Protein AF-A0AAU6HV34-F1 (afdb_monomer)

Solvent-accessible surface area (backbone atoms only — not comparable to full-atom values): 7766 Å² total; per-residue (Å²): 134,85,73,84,66,83,66,70,72,44,74,43,97,88,74,49,73,50,75,75,83,91,79,91,77,55,71,66,58,55,50,51,35,52,53,47,14,53,53,48,18,64,74,69,73,43,92,58,49,61,66,58,30,48,54,52,48,50,71,74,47,64,82,68,87,71,92,69,80,84,72,87,74,76,71,81,71,85,78,76,82,87,78,82,78,76,71,74,77,76,68,92,63,54,72,68,57,53,53,52,49,54,54,48,50,61,61,60,63,74,74,77,85,87,132

Structure (mmCIF, N/CA/C/O backbone):
data_AF-A0AAU6HV34-F1
#
_entry.id   AF-A0AAU6HV34-F1
#
loop_
_atom_site.group_PDB
_atom_site.id
_atom_site.type_symbol
_atom_site.label_atom_id
_atom_site.label_alt_id
_atom_site.label_comp_id
_atom_site.label_asym_id
_atom_site.label_entity_id
_atom_site.label_seq_id
_atom_site.pdbx_PDB_ins_code
_atom_site.Cartn_x
_atom_site.Cartn_y
_atom_site.Cartn_z
_atom_site.occupancy
_atom_site.B_iso_or_equiv
_atom_site.auth_seq_id
_atom_site.auth_comp_id
_atom_site.auth_asym_id
_atom_site.auth_atom_id
_atom_site.pdbx_PDB_model_num
ATOM 1 N N . MET A 1 1 ? -14.760 16.510 18.130 1.00 36.94 1 MET A N 1
ATOM 2 C CA . MET A 1 1 ? -13.558 17.077 17.479 1.00 36.94 1 MET A CA 1
ATOM 3 C C . MET A 1 1 ? -12.344 16.283 17.935 1.00 36.94 1 MET A C 1
ATOM 5 O O . MET A 1 1 ? -11.855 16.520 19.027 1.00 36.94 1 MET A O 1
ATOM 9 N N . THR A 1 2 ? -11.900 15.291 17.163 1.00 48.00 2 THR A N 1
ATOM 10 C CA . THR A 1 2 ? -10.652 14.568 17.451 1.00 48.00 2 THR A CA 1
ATOM 11 C C . THR A 1 2 ? -9.485 15.444 17.014 1.00 48.00 2 THR A C 1
ATOM 13 O O . THR A 1 2 ? -9.205 15.544 15.821 1.00 48.00 2 THR A O 1
ATOM 16 N N . HIS A 1 3 ? -8.843 16.128 17.959 1.00 51.41 3 HIS A N 1
ATOM 17 C CA . HIS A 1 3 ? -7.505 16.663 17.720 1.00 51.41 3 HIS A CA 1
ATOM 18 C C . HIS A 1 3 ? -6.585 15.470 17.423 1.00 51.41 3 HIS A C 1
ATOM 20 O O . HIS A 1 3 ? -6.585 14.528 18.222 1.00 51.41 3 HIS A O 1
ATOM 26 N N . PRO A 1 4 ? -5.823 15.458 16.316 1.00 66.00 4 PRO A N 1
ATOM 27 C CA . PRO A 1 4 ? -4.719 14.525 16.193 1.00 66.00 4 PRO A CA 1
ATOM 28 C C . PRO A 1 4 ? -3.684 14.956 17.233 1.00 66.00 4 PRO A C 1
ATOM 30 O O . PRO A 1 4 ? -2.910 15.885 17.011 1.00 66.00 4 PRO A O 1
ATOM 33 N N . GLY A 1 5 ? -3.741 14.349 18.419 1.00 70.81 5 GLY A N 1
ATOM 34 C CA . GLY A 1 5 ? -2.655 14.456 19.382 1.00 70.81 5 GLY A CA 1
ATOM 35 C C . GLY A 1 5 ? -1.360 14.040 18.693 1.00 70.81 5 GLY A C 1
ATOM 36 O O . GLY A 1 5 ? -1.376 13.167 17.823 1.00 70.81 5 GLY A O 1
ATOM 37 N N . ILE A 1 6 ? -0.255 14.695 19.042 1.00 72.12 6 ILE A N 1
ATOM 38 C CA . ILE A 1 6 ? 1.061 14.316 18.531 1.00 72.12 6 ILE A CA 1
ATOM 39 C C . ILE A 1 6 ? 1.268 12.843 18.915 1.00 72.12 6 ILE A C 1
ATOM 41 O O . ILE A 1 6 ? 1.198 12.529 20.107 1.00 72.12 6 ILE A O 1
ATOM 45 N N . PRO A 1 7 ? 1.436 11.933 17.940 1.00 76.69 7 PRO A N 1
ATOM 46 C CA . PRO A 1 7 ? 1.618 10.525 18.249 1.00 76.69 7 PRO A CA 1
ATOM 47 C C . PRO A 1 7 ? 2.908 10.360 19.068 1.00 76.69 7 PRO A C 1
ATOM 49 O O . PRO A 1 7 ? 3.902 11.029 18.768 1.00 76.69 7 PRO A O 1
ATOM 52 N N . PRO A 1 8 ? 2.903 9.532 20.128 1.00 81.19 8 PRO A N 1
ATOM 53 C CA . PRO A 1 8 ? 4.066 9.386 20.989 1.00 81.19 8 PRO A CA 1
ATOM 54 C C . PRO A 1 8 ? 5.226 8.797 20.182 1.00 81.19 8 PRO A C 1
ATOM 56 O O . PRO A 1 8 ? 5.086 7.746 19.559 1.00 81.19 8 PRO A O 1
ATOM 59 N N . ILE A 1 9 ? 6.359 9.496 20.192 1.00 88.56 9 ILE A N 1
ATOM 60 C CA . ILE A 1 9 ? 7.621 9.025 19.619 1.00 88.56 9 ILE A CA 1
ATOM 61 C C . ILE A 1 9 ? 8.402 8.363 20.753 1.00 88.56 9 ILE A C 1
ATOM 63 O O . ILE A 1 9 ? 8.654 9.004 21.776 1.00 88.56 9 ILE A O 1
ATOM 67 N N . GLN A 1 10 ? 8.775 7.095 20.586 1.00 89.31 10 GLN A N 1
ATOM 68 C CA . GLN A 1 10 ? 9.594 6.367 21.553 1.00 89.31 10 GLN A CA 1
ATOM 69 C C . GLN A 1 10 ? 11.028 6.285 21.041 1.00 89.31 10 GLN A C 1
ATOM 71 O O . GLN A 1 10 ? 11.269 5.689 20.002 1.00 89.31 10 GLN A O 1
ATOM 76 N N . ALA A 1 11 ? 11.983 6.860 21.767 1.00 90.56 11 ALA A N 1
ATOM 77 C CA . ALA A 1 11 ? 13.397 6.632 21.484 1.00 90.56 11 ALA A CA 1
ATOM 78 C C . ALA A 1 11 ? 13.809 5.227 21.960 1.00 90.56 11 ALA A C 1
ATOM 80 O O . ALA A 1 11 ? 13.423 4.805 23.054 1.00 90.56 11 ALA A O 1
ATOM 81 N N . LEU A 1 12 ? 14.587 4.518 21.148 1.00 93.50 12 LEU A N 1
ATOM 82 C CA . LEU A 1 12 ? 15.157 3.212 21.455 1.00 93.50 12 LEU A CA 1
ATOM 83 C C . LEU A 1 12 ? 16.573 3.371 22.037 1.00 93.50 12 LEU A C 1
ATOM 85 O O . LEU A 1 12 ? 17.254 4.355 21.738 1.00 93.50 12 LEU A O 1
ATOM 89 N N . PRO A 1 13 ? 17.047 2.402 22.845 1.00 89.44 13 PRO A N 1
ATOM 90 C CA . PRO A 1 13 ? 18.384 2.439 23.447 1.00 89.44 13 PRO A CA 1
ATOM 91 C C . PRO A 1 13 ? 19.530 2.559 22.434 1.00 89.44 13 PRO A C 1
ATOM 93 O O . PRO A 1 13 ? 20.570 3.124 22.759 1.00 89.44 13 PRO A O 1
ATOM 96 N N . ASP A 1 14 ? 19.321 2.071 21.211 1.00 91.81 14 ASP A N 1
ATOM 97 C CA . ASP A 1 14 ? 20.299 2.114 20.118 1.00 91.81 14 ASP A CA 1
ATOM 98 C C . ASP A 1 14 ? 20.390 3.493 19.433 1.00 91.81 14 ASP A C 1
ATOM 100 O O . ASP A 1 14 ? 21.209 3.699 18.540 1.00 91.81 14 ASP A O 1
ATOM 104 N N . GLY A 1 15 ? 19.574 4.462 19.867 1.00 90.69 15 GLY A N 1
ATOM 105 C CA . GLY A 1 15 ? 19.500 5.806 19.289 1.00 90.69 15 GLY A CA 1
ATOM 106 C C . GLY A 1 15 ? 18.454 5.962 18.182 1.00 90.69 15 GLY A C 1
ATOM 107 O O . GLY A 1 15 ? 18.277 7.067 17.670 1.00 90.69 15 GLY A O 1
ATOM 108 N N . ASP A 1 16 ? 17.741 4.889 17.838 1.00 90.50 16 ASP A N 1
ATOM 109 C CA . ASP A 1 16 ? 16.606 4.918 16.914 1.00 90.50 16 ASP A CA 1
ATOM 110 C C . ASP A 1 16 ? 15.338 5.490 17.572 1.00 90.50 16 ASP A C 1
ATOM 112 O O . ASP A 1 16 ? 15.289 5.732 18.778 1.00 90.50 16 ASP A O 1
ATOM 116 N N . ALA A 1 17 ? 14.283 5.711 16.784 1.00 90.06 17 ALA A N 1
ATOM 117 C CA . ALA A 1 17 ? 12.975 6.110 17.296 1.00 90.06 17 ALA A CA 1
ATOM 118 C C . ALA A 1 17 ? 11.839 5.337 16.609 1.00 90.06 17 ALA A C 1
ATOM 120 O O . ALA A 1 17 ? 11.808 5.228 15.384 1.00 90.06 17 ALA A O 1
ATOM 121 N N . GLU A 1 18 ? 10.882 4.840 17.391 1.00 89.69 18 GLU A N 1
ATOM 122 C CA . GLU A 1 18 ? 9.669 4.172 16.920 1.00 89.69 18 GLU A CA 1
ATOM 123 C C . GLU A 1 18 ? 8.459 5.116 16.978 1.00 89.69 18 GLU A C 1
ATOM 125 O O . GLU A 1 18 ? 8.292 5.913 17.909 1.00 89.69 18 GLU A O 1
ATOM 130 N N . LEU A 1 19 ? 7.599 5.010 15.960 1.00 89.94 19 LEU A N 1
ATOM 131 C CA . LEU A 1 19 ? 6.366 5.773 15.826 1.00 89.94 19 LEU A CA 1
ATOM 132 C C . LEU A 1 19 ? 5.228 4.872 15.323 1.00 89.94 19 LEU A C 1
ATOM 134 O O . LEU A 1 19 ? 5.283 4.350 14.211 1.00 89.94 19 LEU A O 1
ATOM 138 N N . SER A 1 20 ? 4.160 4.754 16.113 1.00 88.00 20 SER A N 1
ATOM 139 C CA . SER A 1 20 ? 2.933 4.041 15.734 1.00 88.00 20 SER A CA 1
ATOM 140 C C . SER A 1 20 ? 1.840 5.023 15.305 1.00 88.00 20 SER A C 1
ATOM 142 O O . SER A 1 20 ? 1.437 5.886 16.087 1.00 88.00 20 SER A O 1
ATOM 144 N N . LEU A 1 21 ? 1.328 4.890 14.075 1.00 86.31 21 LEU A N 1
ATOM 145 C CA . LEU A 1 21 ? 0.254 5.743 13.551 1.00 86.31 21 LEU A CA 1
ATOM 146 C C . LEU A 1 21 ? -0.945 4.923 13.072 1.00 86.31 21 LEU A C 1
ATOM 148 O O . LEU A 1 21 ? -0.793 3.911 12.392 1.00 86.31 21 LEU A O 1
ATOM 152 N N . VAL A 1 22 ? -2.148 5.434 13.339 1.00 88.44 22 VAL A N 1
ATOM 153 C CA . VAL A 1 22 ? -3.381 4.968 12.695 1.00 88.44 22 VAL A CA 1
ATOM 154 C C . VAL A 1 22 ? -3.814 6.023 11.687 1.00 88.44 22 VAL A C 1
ATOM 156 O O . VAL A 1 22 ? -4.222 7.123 12.060 1.00 88.44 22 VAL A O 1
ATOM 159 N N . VAL A 1 23 ? -3.732 5.686 10.402 1.00 87.19 23 VAL A N 1
ATOM 160 C CA . VAL A 1 23 ? -4.150 6.568 9.308 1.00 87.19 23 VAL A CA 1
ATOM 161 C C . VAL A 1 23 ? -5.473 6.102 8.717 1.00 87.19 23 VAL A C 1
ATOM 163 O O . VAL A 1 23 ? -5.736 4.908 8.585 1.00 87.19 23 VAL A O 1
ATOM 166 N N . ARG A 1 24 ? -6.322 7.062 8.347 1.00 90.44 24 ARG A N 1
ATOM 167 C CA . ARG A 1 24 ? -7.525 6.796 7.558 1.00 90.44 24 ARG A CA 1
ATOM 168 C C . ARG A 1 24 ? -7.195 7.034 6.097 1.00 90.44 24 ARG A C 1
ATOM 170 O O . ARG A 1 24 ? -6.892 8.160 5.717 1.00 90.44 24 ARG A O 1
ATOM 177 N N . VAL A 1 25 ? -7.260 5.973 5.308 1.00 89.38 25 VAL A N 1
ATOM 178 C CA . VAL A 1 25 ? -7.026 6.017 3.865 1.00 89.38 25 VAL A CA 1
ATOM 179 C C . VAL A 1 25 ? -8.360 5.797 3.171 1.00 89.38 25 VAL A C 1
ATOM 181 O O . VAL A 1 25 ? -9.129 4.926 3.582 1.00 89.38 25 VAL A O 1
ATOM 184 N N . GLN A 1 26 ? -8.653 6.602 2.153 1.00 93.75 26 GLN A N 1
ATOM 185 C CA . GLN A 1 26 ? -9.861 6.412 1.365 1.00 93.75 26 GLN A CA 1
ATOM 186 C C . GLN A 1 26 ? -9.688 5.261 0.373 1.00 93.75 26 GLN A C 1
ATOM 188 O O . GLN A 1 26 ? -8.577 4.962 -0.075 1.00 93.75 26 GLN A O 1
ATOM 193 N N . TRP A 1 27 ? -10.793 4.621 -0.005 1.00 93.50 27 TRP A N 1
ATOM 194 C CA . TRP A 1 27 ? -10.749 3.516 -0.964 1.00 93.50 27 TRP A CA 1
ATOM 195 C C . TRP A 1 27 ? -10.267 3.962 -2.351 1.00 93.50 27 TRP A C 1
ATOM 197 O O . TRP A 1 27 ? -9.602 3.178 -3.031 1.00 93.50 27 TRP A O 1
ATOM 207 N N . GLU A 1 28 ? -10.512 5.213 -2.758 1.00 96.06 28 GLU A N 1
ATOM 208 C CA . GLU A 1 28 ? -9.962 5.760 -4.003 1.00 96.06 28 GLU A CA 1
ATOM 209 C C . GLU A 1 28 ? -8.428 5.831 -4.006 1.00 96.06 28 GLU A C 1
ATOM 211 O O . GL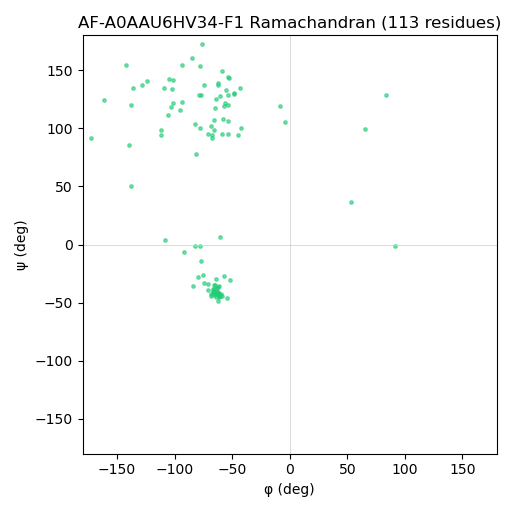U A 1 28 ? -7.802 5.542 -5.029 1.00 96.06 28 GLU A O 1
ATOM 216 N N . ASP A 1 29 ? -7.805 6.150 -2.869 1.00 91.44 29 ASP A N 1
ATOM 217 C CA . ASP A 1 29 ? -6.348 6.235 -2.760 1.00 91.44 29 ASP A CA 1
ATOM 218 C C . ASP A 1 29 ? -5.710 4.845 -2.832 1.00 91.44 29 ASP A C 1
ATOM 220 O O . ASP A 1 29 ? -4.690 4.660 -3.502 1.00 91.44 29 ASP A O 1
ATOM 224 N N . VAL A 1 30 ? -6.346 3.846 -2.209 1.00 93.62 30 VAL A N 1
ATOM 225 C CA . VAL A 1 30 ? -5.933 2.437 -2.310 1.00 93.62 30 VAL A CA 1
ATOM 226 C C . VAL A 1 30 ? -6.050 1.946 -3.755 1.00 93.62 30 VAL A C 1
ATOM 228 O O . VAL A 1 30 ? -5.133 1.299 -4.264 1.00 93.62 30 VAL A O 1
ATOM 231 N N . ALA A 1 31 ? -7.134 2.298 -4.453 1.00 95.69 31 ALA A N 1
ATOM 232 C CA . ALA A 1 31 ? -7.311 1.956 -5.862 1.00 95.69 31 ALA A CA 1
ATOM 233 C C . ALA A 1 31 ? -6.236 2.606 -6.753 1.00 95.69 31 ALA A C 1
ATOM 235 O O . ALA A 1 31 ? -5.678 1.941 -7.629 1.00 95.69 31 ALA A O 1
ATOM 236 N N . ALA A 1 32 ? -5.891 3.874 -6.503 1.00 94.25 32 ALA A N 1
ATOM 237 C CA . ALA A 1 32 ? -4.813 4.559 -7.213 1.00 94.25 32 ALA A CA 1
ATOM 238 C C . ALA A 1 32 ? -3.447 3.889 -6.973 1.00 94.25 32 ALA A C 1
ATOM 240 O O . ALA A 1 32 ? -2.695 3.684 -7.925 1.00 94.25 32 ALA A O 1
ATOM 241 N N . LEU A 1 33 ? -3.142 3.476 -5.736 1.00 95.00 33 LEU A N 1
ATOM 242 C CA . LEU A 1 33 ? -1.929 2.7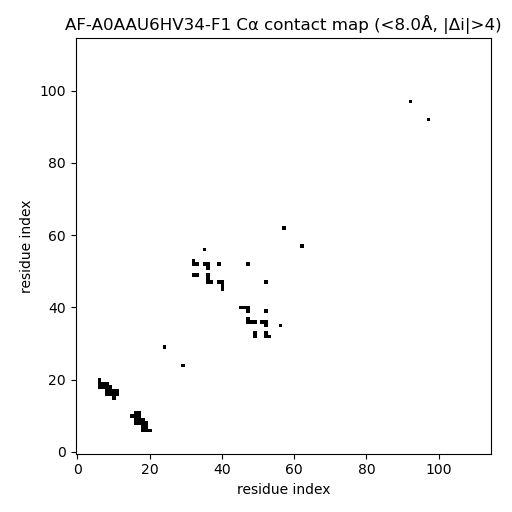04 -5.432 1.00 95.00 33 LEU A CA 1
ATOM 243 C C . LEU A 1 33 ? -1.907 1.348 -6.152 1.00 95.00 33 LEU A C 1
ATOM 245 O O . LEU A 1 33 ? -0.857 0.933 -6.634 1.00 95.00 33 LEU A O 1
ATOM 249 N N . GLY A 1 34 ? -3.056 0.682 -6.291 1.00 95.75 34 GLY A N 1
ATOM 250 C CA . GLY A 1 34 ? -3.173 -0.537 -7.093 1.00 95.75 34 GLY A CA 1
ATOM 251 C C . GLY A 1 34 ? -2.853 -0.309 -8.576 1.00 95.75 34 GLY A C 1
ATOM 252 O O . GLY A 1 34 ? -2.148 -1.110 -9.191 1.00 95.75 34 GLY A O 1
ATOM 253 N N . GLN A 1 35 ? -3.306 0.810 -9.150 1.00 96.56 35 GLN A N 1
ATOM 254 C CA . GLN A 1 35 ? -2.960 1.196 -10.525 1.00 96.56 35 GLN A CA 1
ATOM 255 C C . GLN A 1 35 ? -1.464 1.503 -10.678 1.00 96.56 35 GLN A C 1
ATOM 257 O O . GLN A 1 35 ? -0.847 1.091 -11.666 1.00 96.56 35 GLN A O 1
ATOM 262 N N . ASP A 1 36 ? -0.872 2.189 -9.698 1.00 95.50 36 ASP A N 1
ATOM 263 C CA . ASP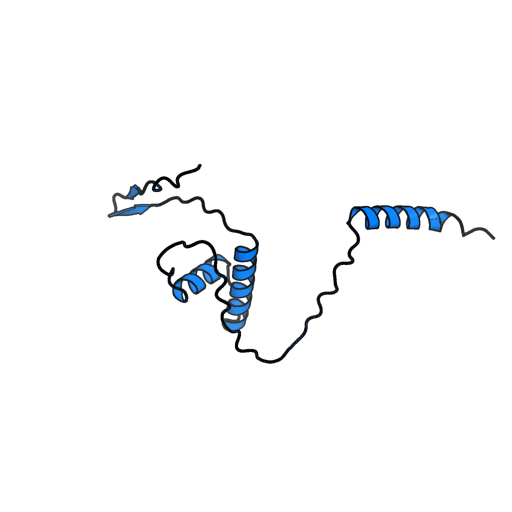 A 1 36 ? 0.565 2.464 -9.661 1.00 95.50 36 ASP A CA 1
ATOM 264 C C . ASP A 1 36 ? 1.372 1.159 -9.569 1.00 95.50 36 ASP A C 1
ATOM 266 O O . ASP A 1 36 ? 2.331 0.979 -10.323 1.00 95.50 36 ASP A O 1
ATOM 270 N N . ALA A 1 37 ? 0.941 0.209 -8.732 1.00 96.94 37 ALA A N 1
ATOM 271 C CA . ALA A 1 37 ? 1.550 -1.114 -8.614 1.00 96.94 37 ALA A CA 1
ATOM 272 C C . ALA A 1 37 ? 1.474 -1.899 -9.931 1.00 96.94 37 ALA A C 1
ATOM 274 O O . ALA A 1 37 ? 2.484 -2.441 -10.376 1.00 96.94 37 ALA A O 1
ATOM 275 N N . ALA A 1 38 ? 0.321 -1.904 -10.608 1.00 96.31 38 ALA A N 1
ATOM 276 C CA . ALA A 1 38 ? 0.165 -2.557 -11.910 1.00 96.31 38 ALA A CA 1
ATOM 277 C C . ALA A 1 38 ? 1.090 -1.944 -12.975 1.00 96.31 38 ALA A C 1
ATOM 279 O O . ALA A 1 38 ? 1.743 -2.661 -13.738 1.00 96.31 38 ALA A O 1
ATOM 280 N N . ARG A 1 39 ? 1.205 -0.610 -13.000 1.00 96.25 39 ARG A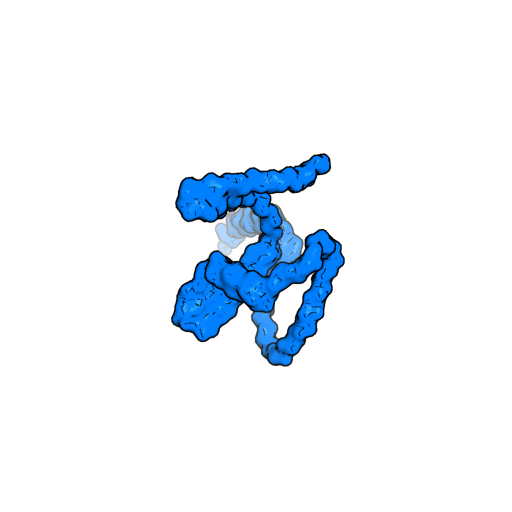 N 1
ATOM 281 C CA . ARG A 1 39 ? 2.139 0.091 -13.889 1.00 96.25 39 ARG A CA 1
ATOM 282 C C . ARG A 1 39 ? 3.588 -0.271 -13.567 1.00 96.25 39 ARG A C 1
ATOM 284 O O . ARG A 1 39 ? 4.379 -0.483 -14.485 1.00 96.25 39 ARG A O 1
ATOM 291 N N . LEU A 1 40 ? 3.945 -0.330 -12.287 1.00 96.38 40 LEU A N 1
ATOM 292 C CA . LEU A 1 40 ? 5.298 -0.659 -11.853 1.00 96.38 40 LEU A CA 1
ATOM 293 C C . LEU A 1 40 ? 5.653 -2.110 -12.193 1.00 96.38 40 LEU A C 1
ATOM 295 O O . LEU A 1 40 ? 6.721 -2.358 -12.750 1.00 96.38 40 LEU A O 1
ATOM 299 N N . ALA A 1 41 ? 4.716 -3.034 -11.988 1.00 97.50 41 ALA A N 1
ATOM 300 C CA . ALA A 1 41 ? 4.855 -4.434 -12.362 1.00 97.50 41 ALA A CA 1
ATOM 301 C C . ALA A 1 41 ? 5.075 -4.609 -13.871 1.00 97.50 41 ALA A C 1
ATOM 303 O O . ALA A 1 41 ? 5.968 -5.350 -14.280 1.00 97.50 41 ALA A O 1
ATOM 304 N N . ALA A 1 42 ? 4.340 -3.870 -14.709 1.00 96.94 42 ALA A N 1
ATOM 305 C CA . ALA A 1 42 ? 4.544 -3.878 -16.158 1.00 96.94 42 ALA A CA 1
ATOM 306 C C . ALA A 1 42 ? 5.924 -3.329 -16.561 1.00 96.94 42 ALA A C 1
ATOM 308 O O . ALA A 1 42 ? 6.582 -3.883 -17.443 1.00 96.94 42 ALA A O 1
ATOM 309 N N . ARG A 1 43 ? 6.392 -2.260 -15.901 1.00 95.94 43 ARG A N 1
ATOM 310 C CA . ARG A 1 43 ? 7.703 -1.648 -16.179 1.00 95.94 43 ARG A CA 1
ATOM 311 C C . ARG A 1 43 ? 8.867 -2.542 -15.771 1.00 95.94 43 ARG A C 1
ATOM 313 O O . ARG A 1 43 ? 9.850 -2.627 -16.500 1.00 95.94 43 ARG A O 1
ATOM 320 N N . TRP A 1 44 ? 8.771 -3.174 -14.609 1.00 96.81 44 TRP A N 1
ATOM 321 C CA . TRP A 1 44 ? 9.837 -4.009 -14.053 1.00 96.81 44 TRP A CA 1
ATOM 322 C C . TRP A 1 44 ? 9.715 -5.481 -14.443 1.00 96.81 44 TRP A C 1
ATOM 324 O O . TRP A 1 44 ? 10.628 -6.254 -14.169 1.00 96.81 44 TRP A O 1
ATOM 334 N N . LYS A 1 45 ? 8.614 -5.860 -15.108 1.00 96.88 45 LYS A N 1
ATOM 335 C CA . LYS A 1 45 ? 8.290 -7.234 -15.515 1.00 96.88 45 LYS A CA 1
ATOM 336 C C . LYS A 1 45 ? 8.357 -8.221 -14.344 1.00 96.88 45 LYS A C 1
ATOM 338 O O . LYS A 1 45 ? 8.786 -9.360 -14.506 1.00 96.88 45 LYS A O 1
ATOM 343 N N . ARG A 1 46 ? 7.943 -7.769 -13.159 1.00 96.81 46 ARG A N 1
ATOM 344 C CA . ARG A 1 46 ? 7.929 -8.551 -11.916 1.00 96.81 46 ARG A CA 1
ATOM 345 C C . ARG A 1 46 ? 6.689 -8.206 -11.086 1.00 96.81 46 ARG A C 1
ATOM 347 O O . ARG A 1 46 ? 6.182 -7.095 -11.230 1.00 96.81 46 ARG A O 1
ATOM 354 N N . PRO A 1 47 ? 6.203 -9.104 -10.215 1.00 95.50 47 PRO A N 1
ATOM 355 C CA . PRO A 1 47 ? 5.163 -8.752 -9.252 1.00 95.50 47 PRO A CA 1
ATOM 356 C C . PRO A 1 47 ? 5.658 -7.659 -8.289 1.00 95.50 47 PRO A C 1
ATOM 358 O O . PRO A 1 47 ? 6.806 -7.690 -7.849 1.00 95.50 47 PRO A O 1
ATOM 361 N N . VAL A 1 48 ? 4.787 -6.697 -7.974 1.00 96.56 48 VAL A N 1
ATOM 362 C CA . VAL A 1 48 ? 5.066 -5.529 -7.120 1.00 96.56 48 VAL A CA 1
ATOM 363 C C . VAL A 1 48 ? 3.996 -5.447 -6.033 1.00 96.56 48 VAL A C 1
ATOM 365 O O . VAL A 1 48 ? 2.812 -5.637 -6.315 1.00 96.56 48 VAL A O 1
ATOM 368 N N . THR A 1 49 ? 4.402 -5.164 -4.795 1.00 96.62 49 THR A N 1
ATOM 369 C CA . THR A 1 49 ? 3.487 -5.002 -3.655 1.00 96.62 49 THR A CA 1
ATOM 370 C C . THR A 1 49 ? 2.930 -3.577 -3.581 1.00 96.62 49 THR A C 1
ATOM 372 O O . THR A 1 49 ? 3.504 -2.631 -4.122 1.00 96.62 49 THR A O 1
ATOM 375 N N . LEU A 1 50 ? 1.809 -3.396 -2.874 1.00 94.81 50 LEU A N 1
ATOM 376 C CA . LEU A 1 50 ? 1.252 -2.059 -2.629 1.00 94.81 50 LEU A CA 1
ATOM 377 C C . LEU A 1 50 ? 2.212 -1.163 -1.834 1.00 94.81 50 LEU A C 1
ATOM 379 O O . LEU A 1 50 ? 2.290 0.029 -2.119 1.00 94.81 50 LEU A O 1
ATOM 383 N N . ASP A 1 51 ? 2.962 -1.734 -0.888 1.00 94.06 51 ASP A N 1
ATOM 384 C CA . ASP A 1 51 ? 3.995 -1.020 -0.127 1.00 94.06 51 ASP A CA 1
ATOM 385 C C . ASP A 1 51 ? 5.123 -0.500 -1.036 1.00 94.06 51 ASP A C 1
ATOM 387 O O . ASP A 1 51 ? 5.522 0.663 -0.943 1.00 94.06 51 ASP A O 1
ATOM 391 N N . GLU A 1 52 ? 5.569 -1.311 -1.999 1.00 95.19 52 GLU A N 1
ATOM 392 C CA . GLU A 1 52 ? 6.605 -0.910 -2.955 1.00 95.19 52 GLU A CA 1
ATOM 393 C C . GLU A 1 52 ? 6.102 0.211 -3.885 1.00 95.19 52 GLU A C 1
ATOM 395 O O . GLU A 1 52 ? 6.816 1.187 -4.140 1.00 95.19 52 GLU A O 1
ATOM 400 N N . ALA A 1 53 ? 4.843 0.133 -4.331 1.00 95.44 53 ALA A N 1
ATOM 401 C CA . ALA A 1 53 ? 4.205 1.196 -5.108 1.00 95.44 53 ALA A CA 1
ATOM 402 C C . ALA A 1 53 ? 4.037 2.494 -4.295 1.00 95.44 53 ALA A C 1
ATOM 404 O O . ALA A 1 53 ? 4.324 3.582 -4.804 1.00 95.44 53 ALA A O 1
ATOM 405 N N . ALA A 1 54 ? 3.635 2.392 -3.023 1.00 93.94 54 ALA A N 1
ATOM 406 C CA . ALA A 1 54 ? 3.536 3.527 -2.109 1.00 93.94 54 ALA A CA 1
ATOM 407 C C . ALA A 1 54 ? 4.906 4.181 -1.878 1.00 93.94 54 ALA A C 1
ATOM 409 O O . ALA A 1 54 ? 5.048 5.391 -2.067 1.00 93.94 54 ALA A O 1
ATOM 410 N N . SER A 1 55 ? 5.935 3.383 -1.582 1.00 92.44 55 SER A N 1
ATOM 411 C CA . SER A 1 55 ? 7.324 3.835 -1.459 1.00 92.44 55 SER A CA 1
ATOM 412 C C . SER A 1 55 ? 7.793 4.569 -2.716 1.00 92.44 55 SER A C 1
ATOM 414 O O . SER A 1 55 ? 8.363 5.658 -2.636 1.00 92.44 55 SER A O 1
ATOM 416 N N . GLN A 1 56 ? 7.515 4.019 -3.900 1.00 92.94 56 GLN A N 1
ATOM 417 C CA . GLN A 1 56 ? 7.896 4.643 -5.164 1.00 92.94 56 GLN A CA 1
ATOM 418 C C . GLN A 1 56 ? 7.166 5.974 -5.402 1.00 92.94 56 GLN A C 1
ATOM 420 O O . GLN A 1 56 ? 7.786 6.937 -5.866 1.00 92.94 56 GLN A O 1
ATOM 425 N N . ARG A 1 57 ? 5.872 6.049 -5.074 1.00 90.81 57 ARG A N 1
ATOM 426 C CA . ARG A 1 57 ? 5.061 7.267 -5.200 1.00 90.81 57 ARG A CA 1
ATOM 427 C C . ARG A 1 57 ? 5.538 8.367 -4.257 1.00 90.81 57 ARG A C 1
ATOM 429 O O . ARG A 1 57 ? 5.668 9.502 -4.706 1.00 90.81 57 ARG A O 1
ATOM 436 N N . LEU A 1 58 ? 5.849 8.038 -3.003 1.00 91.00 58 LEU A N 1
ATOM 437 C CA . LEU A 1 58 ? 6.378 8.982 -2.009 1.00 91.00 58 LEU A CA 1
ATOM 438 C C . LEU A 1 58 ? 7.769 9.508 -2.387 1.00 91.00 58 LEU A C 1
ATOM 440 O O . LEU A 1 58 ? 8.068 10.677 -2.162 1.00 91.00 58 LEU A O 1
ATOM 444 N N . ARG A 1 59 ? 8.610 8.674 -3.016 1.00 88.81 59 ARG A N 1
ATOM 445 C CA . ARG A 1 59 ? 9.917 9.110 -3.539 1.00 88.81 59 ARG A CA 1
ATOM 446 C C . ARG A 1 59 ? 9.791 10.103 -4.695 1.00 88.81 59 ARG A C 1
ATOM 448 O O . ARG A 1 59 ? 10.599 11.016 -4.797 1.00 88.81 59 ARG A O 1
ATOM 455 N N . ILE A 1 60 ? 8.814 9.910 -5.585 1.00 84.94 60 ILE A N 1
ATOM 456 C CA . ILE A 1 60 ? 8.630 10.751 -6.784 1.00 84.94 60 ILE A CA 1
ATOM 457 C C . ILE A 1 60 ? 7.834 12.020 -6.467 1.00 84.94 60 ILE A C 1
ATOM 459 O O . ILE A 1 60 ? 8.085 13.072 -7.052 1.00 84.94 60 ILE A O 1
ATOM 463 N N . ARG A 1 61 ? 6.856 11.927 -5.565 1.00 73.06 61 ARG A N 1
ATOM 464 C CA . ARG A 1 61 ? 6.048 13.047 -5.093 1.00 73.06 61 ARG A CA 1
ATOM 465 C C . ARG A 1 61 ? 6.412 13.305 -3.630 1.00 73.06 61 ARG A C 1
ATOM 467 O O . ARG A 1 61 ? 5.803 12.681 -2.760 1.00 73.06 61 ARG A O 1
ATOM 474 N N . PRO A 1 62 ? 7.351 14.229 -3.350 1.00 57.25 62 PRO A N 1
ATOM 475 C CA . PRO A 1 62 ? 7.551 14.716 -1.995 1.00 57.25 62 PRO A CA 1
ATOM 476 C C . PRO A 1 62 ? 6.205 15.191 -1.437 1.00 57.25 62 PRO A C 1
ATOM 478 O O . PRO A 1 62 ? 5.407 15.748 -2.206 1.00 57.25 62 PRO A O 1
ATOM 481 N N . PRO A 1 63 ? 5.916 14.985 -0.141 1.00 54.44 63 PRO A N 1
ATOM 482 C CA . PRO A 1 63 ? 4.746 15.586 0.474 1.00 54.44 63 PRO A CA 1
ATOM 483 C C . PRO A 1 63 ? 4.878 17.097 0.294 1.00 54.44 63 PRO A C 1
ATOM 485 O O . PRO A 1 63 ? 5.750 17.733 0.886 1.00 54.44 63 PRO A O 1
ATOM 488 N N . ALA A 1 64 ? 4.057 17.666 -0.590 1.00 48.78 64 ALA A N 1
ATOM 489 C CA . ALA A 1 64 ? 3.930 19.105 -0.689 1.00 48.78 64 ALA A CA 1
ATOM 490 C C . ALA A 1 64 ? 3.598 19.611 0.717 1.00 48.78 64 ALA A C 1
ATOM 492 O O . ALA A 1 64 ? 2.724 19.059 1.390 1.00 48.78 64 ALA A O 1
ATOM 493 N N . ALA A 1 65 ? 4.361 20.598 1.178 1.00 45.31 65 ALA A N 1
ATOM 494 C CA . ALA A 1 65 ? 4.152 21.221 2.467 1.00 45.31 65 ALA A CA 1
ATOM 495 C C . ALA A 1 65 ? 2.664 21.586 2.642 1.00 45.31 65 ALA A C 1
ATOM 497 O O . ALA A 1 65 ? 2.091 22.272 1.800 1.00 45.31 65 ALA A O 1
ATOM 498 N N . GLN A 1 66 ? 2.107 21.163 3.781 1.00 42.00 66 GLN A N 1
ATOM 499 C CA . GLN A 1 66 ? 0.782 21.474 4.339 1.00 42.00 66 GLN A CA 1
ATOM 500 C C . GLN A 1 66 ? -0.425 20.649 3.830 1.00 42.00 66 GLN A C 1
ATOM 502 O O . GLN A 1 66 ? -0.691 20.579 2.630 1.00 42.00 66 GLN A O 1
ATOM 507 N N . PRO A 1 67 ? -1.237 20.077 4.749 1.00 50.00 67 PRO A N 1
ATOM 508 C CA . PRO A 1 67 ? -2.489 19.417 4.414 1.00 50.00 67 PRO A CA 1
ATOM 509 C C . PRO A 1 67 ? -3.584 20.473 4.239 1.00 50.00 67 PRO A C 1
ATOM 511 O O . PRO A 1 67 ? -4.419 20.688 5.116 1.00 50.00 67 PRO A O 1
ATOM 514 N N . THR A 1 68 ? -3.601 21.161 3.101 1.00 39.47 68 THR A N 1
ATOM 515 C CA . THR A 1 68 ? -4.815 21.862 2.682 1.00 39.47 68 THR A CA 1
ATOM 516 C C . THR A 1 68 ? -5.708 20.831 2.006 1.00 39.47 68 THR A C 1
ATOM 518 O O . THR A 1 68 ? -5.454 20.403 0.880 1.00 39.47 68 THR A O 1
ATOM 521 N N . HIS A 1 69 ? -6.739 20.382 2.723 1.00 49.94 69 HIS A N 1
ATOM 522 C CA . HIS A 1 69 ? -7.870 19.696 2.110 1.00 49.94 69 HIS A CA 1
ATOM 523 C C . HIS A 1 69 ? -8.285 20.437 0.829 1.00 49.94 69 HIS A C 1
ATOM 525 O O . HIS A 1 69 ? -8.423 21.658 0.834 1.00 49.94 69 HIS A O 1
ATOM 531 N N . ALA A 1 70 ? -8.525 19.671 -0.233 1.00 47.62 70 ALA A N 1
ATOM 532 C CA . ALA A 1 70 ? -9.092 20.120 -1.499 1.00 47.62 70 ALA A CA 1
ATOM 533 C C . ALA A 1 70 ? -8.228 21.102 -2.313 1.00 47.62 70 ALA A C 1
ATOM 535 O O . ALA A 1 70 ? -8.301 22.321 -2.188 1.00 47.62 70 ALA A O 1
ATOM 536 N N . LYS A 1 71 ? -7.537 20.543 -3.305 1.00 36.69 71 LYS A N 1
ATOM 537 C CA . LYS A 1 71 ? -7.928 20.694 -4.713 1.00 36.69 71 LYS A CA 1
ATOM 538 C C . LYS A 1 71 ? -7.243 19.587 -5.497 1.00 36.69 71 LYS A C 1
ATOM 540 O O . LYS A 1 71 ? -6.028 19.426 -5.439 1.00 36.69 71 LYS A O 1
ATOM 545 N N . THR A 1 72 ? -8.041 18.808 -6.210 1.00 46.78 72 THR A N 1
ATOM 546 C CA . THR A 1 72 ? -7.583 17.969 -7.308 1.00 46.78 72 THR A CA 1
ATOM 547 C C . THR A 1 72 ? -6.822 18.862 -8.283 1.00 46.78 72 THR A C 1
ATOM 549 O O . THR A 1 72 ? -7.405 19.535 -9.129 1.00 46.78 72 THR A O 1
ATOM 552 N N . VAL A 1 73 ? -5.495 18.910 -8.153 1.00 39.34 73 VAL A N 1
ATOM 553 C CA . VAL A 1 73 ? -4.650 19.333 -9.261 1.00 39.34 73 VAL A CA 1
ATOM 554 C C . VAL A 1 73 ? -4.842 18.249 -10.306 1.00 39.34 73 VAL A C 1
ATOM 556 O O . VAL A 1 73 ? -4.274 17.160 -10.203 1.00 39.34 73 VAL A O 1
ATOM 559 N N . THR A 1 74 ? -5.719 18.539 -11.266 1.00 45.66 74 THR A N 1
ATOM 560 C CA . THR A 1 74 ? -5.688 17.969 -12.606 1.00 45.66 74 THR A CA 1
ATOM 561 C C . THR A 1 74 ? -4.237 18.040 -13.063 1.00 45.66 74 THR A C 1
ATOM 563 O O . THR A 1 74 ? -3.766 19.075 -13.523 1.00 45.66 74 THR A O 1
ATOM 566 N N . GLN A 1 75 ? -3.489 16.954 -12.857 1.00 45.72 75 GLN A N 1
ATOM 567 C CA . GLN A 1 75 ? -2.299 16.716 -13.647 1.00 45.72 75 GLN A CA 1
ATOM 568 C C . GLN A 1 75 ? -2.823 16.484 -15.051 1.00 45.72 75 GLN A C 1
ATOM 570 O O . GLN A 1 75 ? -3.476 15.474 -15.323 1.00 45.72 75 GLN A O 1
ATOM 575 N N . GLU A 1 76 ? -2.599 17.491 -15.886 1.00 41.16 76 GLU A N 1
ATOM 576 C CA . GLU A 1 76 ? -2.720 17.446 -17.328 1.00 41.16 76 GLU A CA 1
ATOM 577 C C . GLU A 1 76 ? -2.114 16.131 -17.822 1.00 41.16 76 GLU A C 1
ATOM 579 O O . GLU A 1 76 ? -0.902 15.910 -17.851 1.00 41.16 76 GLU A O 1
ATOM 584 N N . ARG A 1 77 ? -3.013 15.189 -18.099 1.00 41.88 77 ARG A N 1
ATOM 585 C CA . ARG A 1 77 ? -2.698 13.910 -18.703 1.00 41.88 77 ARG A CA 1
ATOM 586 C C . ARG A 1 77 ? -2.280 14.235 -20.128 1.00 41.88 77 ARG A C 1
ATOM 588 O O . ARG A 1 77 ? -3.144 14.449 -20.973 1.00 41.88 77 ARG A O 1
ATOM 595 N N . ALA A 1 78 ? -0.976 14.237 -20.394 1.00 41.53 78 ALA A N 1
ATOM 596 C CA . ALA A 1 78 ? -0.477 13.986 -21.736 1.00 41.53 78 ALA A CA 1
ATOM 597 C C . ALA A 1 78 ? -1.104 12.660 -22.191 1.00 41.53 78 ALA A C 1
ATOM 599 O O . ALA A 1 78 ? -0.818 11.596 -21.639 1.00 41.53 78 ALA A O 1
ATOM 600 N N . GLN A 1 79 ? -2.070 12.760 -23.099 1.00 43.97 79 GLN A N 1
ATOM 601 C CA . GLN A 1 79 ? -2.772 11.635 -23.693 1.00 43.97 79 GLN A CA 1
ATOM 602 C C . GLN A 1 79 ? -1.861 11.008 -24.752 1.00 43.97 79 GLN A C 1
ATOM 604 O O . GLN A 1 79 ? -1.433 11.704 -25.670 1.00 43.97 79 GLN A O 1
ATOM 609 N N . PRO A 1 80 ? -1.651 9.687 -24.707 1.00 40.94 80 PRO A N 1
ATOM 610 C CA . PRO A 1 80 ? -1.619 8.895 -25.918 1.00 40.94 80 PRO A CA 1
ATOM 611 C C . PRO A 1 80 ? -2.950 8.151 -26.059 1.00 40.94 80 PRO A C 1
ATOM 613 O O . PRO A 1 80 ? -3.483 7.599 -25.098 1.00 40.94 80 PRO A O 1
ATOM 616 N N . ALA A 1 81 ? -3.467 8.221 -27.282 1.00 41.47 81 ALA A N 1
ATOM 617 C CA . ALA A 1 81 ? -4.632 7.572 -27.867 1.00 41.47 81 ALA A CA 1
ATOM 618 C C . ALA A 1 81 ? -5.342 6.474 -27.046 1.00 41.47 81 ALA A C 1
ATOM 620 O O . ALA A 1 81 ? -4.809 5.406 -26.756 1.00 41.47 81 ALA A O 1
ATOM 621 N N . MET A 1 82 ? -6.614 6.771 -26.780 1.00 47.78 82 MET A N 1
ATOM 622 C CA . MET A 1 82 ? -7.770 5.878 -26.687 1.00 47.78 82 MET A CA 1
ATOM 623 C C . MET A 1 82 ? -7.509 4.398 -27.029 1.00 47.78 82 MET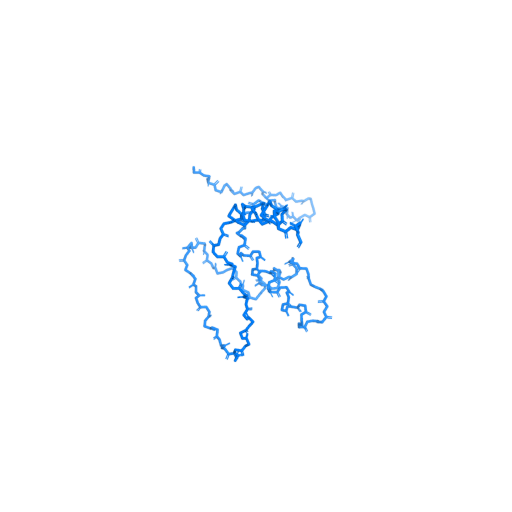 A C 1
ATOM 625 O O . MET A 1 82 ? -7.510 4.002 -28.190 1.00 47.78 82 MET A O 1
ATOM 629 N N . ALA A 1 83 ? -7.471 3.563 -25.995 1.00 45.03 83 ALA A N 1
ATOM 630 C CA . ALA A 1 83 ? -8.172 2.288 -26.022 1.00 45.03 83 ALA A CA 1
ATOM 631 C C . ALA A 1 83 ? -9.306 2.411 -25.002 1.00 45.03 83 ALA A C 1
ATOM 633 O O . ALA A 1 83 ? -9.090 2.343 -23.791 1.00 45.03 83 ALA A O 1
ATOM 634 N N . ALA A 1 84 ? -10.509 2.703 -25.493 1.00 49.44 84 ALA A N 1
ATOM 635 C CA . ALA A 1 84 ? -11.712 2.632 -24.687 1.00 49.44 84 ALA A CA 1
ATOM 636 C C . ALA A 1 84 ? -11.954 1.157 -24.353 1.00 49.44 84 ALA A C 1
ATOM 638 O O . ALA A 1 84 ? -12.595 0.441 -25.116 1.00 49.44 84 ALA A O 1
ATOM 639 N N . THR A 1 85 ? -11.435 0.685 -23.220 1.00 46.34 85 THR A N 1
ATOM 640 C CA . THR A 1 85 ? -11.988 -0.525 -22.618 1.00 46.34 85 THR A CA 1
ATOM 641 C C . THR A 1 85 ? -13.351 -0.128 -22.082 1.00 46.34 85 THR A C 1
ATOM 643 O O . THR A 1 85 ? -13.472 0.454 -21.005 1.00 46.34 85 THR A O 1
ATOM 646 N N . THR A 1 86 ? -14.375 -0.365 -22.893 1.00 44.97 86 THR A N 1
ATOM 647 C CA . THR A 1 86 ? -15.774 -0.264 -22.505 1.00 44.97 86 THR A CA 1
ATOM 648 C C . THR A 1 86 ? -16.004 -1.221 -21.341 1.00 44.97 86 THR A C 1
ATOM 650 O O . THR A 1 86 ? -16.216 -2.416 -21.534 1.00 44.97 86 THR A O 1
ATOM 653 N N . VAL A 1 87 ? -15.924 -0.721 -20.111 1.00 49.12 87 VAL A N 1
ATOM 654 C CA . VAL A 1 87 ? -16.605 -1.378 -19.001 1.00 49.12 87 VAL A CA 1
ATOM 655 C C . VAL A 1 87 ? -18.090 -1.263 -19.305 1.00 49.12 87 VAL A C 1
ATOM 657 O O . VAL A 1 87 ? -18.605 -0.154 -19.462 1.00 49.12 87 VAL A O 1
ATOM 660 N N . SER A 1 88 ? -18.759 -2.404 -19.480 1.00 54.19 88 SER A N 1
ATOM 661 C CA . SER A 1 88 ? -20.213 -2.432 -19.616 1.00 54.19 88 SER A CA 1
ATOM 662 C C . SER A 1 88 ? -20.819 -1.591 -18.493 1.00 54.19 88 SER A C 1
ATOM 664 O O . SER A 1 88 ? -20.429 -1.786 -17.336 1.00 54.19 88 SER A O 1
ATOM 666 N N . PRO A 1 89 ? -21.741 -0.658 -18.790 1.00 46.03 89 PRO A N 1
ATOM 667 C CA . PRO A 1 89 ? -22.462 0.030 -17.738 1.00 46.03 89 PRO A CA 1
ATOM 668 C C . PRO A 1 89 ? -23.140 -1.040 -16.886 1.00 46.03 89 PRO A C 1
ATOM 670 O O . PRO A 1 89 ? -23.890 -1.873 -17.399 1.00 46.03 89 PRO A O 1
ATOM 673 N N . LEU A 1 90 ? -22.821 -1.053 -15.591 1.00 49.44 90 LEU A N 1
ATOM 674 C CA . LEU A 1 90 ? -23.550 -1.857 -14.624 1.00 49.44 90 LEU A CA 1
ATOM 675 C C . LEU A 1 90 ? -25.028 -1.466 -14.786 1.00 49.44 90 LEU A C 1
ATOM 677 O O . LEU A 1 90 ? -25.333 -0.273 -14.682 1.00 49.44 90 LEU A O 1
ATOM 681 N N . PRO A 1 91 ? -25.932 -2.402 -15.131 1.00 58.41 91 PRO A N 1
ATOM 682 C CA . PRO A 1 91 ? -27.327 -2.057 -15.340 1.00 58.41 91 PRO A CA 1
ATOM 683 C C . PRO A 1 91 ? -27.838 -1.370 -14.076 1.00 58.41 91 PRO A C 1
ATOM 685 O O . PRO A 1 91 ? -27.619 -1.859 -12.972 1.00 58.41 91 PRO A O 1
ATOM 688 N N . THR A 1 92 ? -28.524 -0.243 -14.245 1.00 55.88 92 THR A N 1
ATOM 689 C CA . THR A 1 92 ? -29.050 0.647 -13.191 1.00 55.88 92 THR A CA 1
ATOM 690 C C . THR A 1 92 ? -30.056 -0.009 -12.237 1.00 55.88 92 THR A C 1
ATOM 692 O O . THR A 1 92 ? -30.646 0.670 -11.401 1.00 55.88 92 THR A O 1
A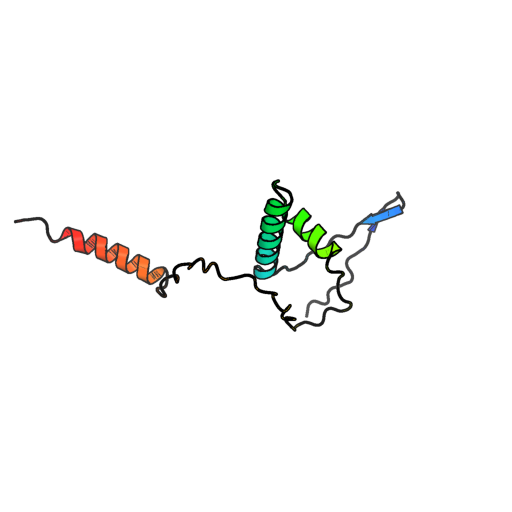TOM 695 N N . ARG A 1 93 ? -30.269 -1.323 -12.341 1.00 59.03 93 ARG A N 1
ATOM 696 C CA . A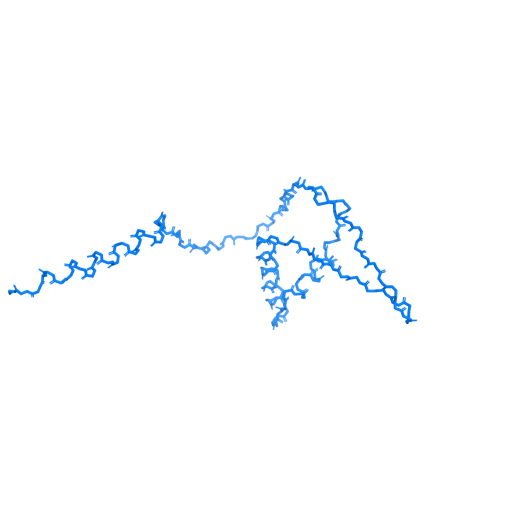RG A 1 93 ? -31.119 -2.082 -11.431 1.00 59.03 93 ARG A CA 1
ATOM 697 C C . ARG A 1 93 ? -30.383 -2.360 -10.141 1.00 59.03 93 ARG A C 1
ATOM 699 O O . ARG A 1 93 ? -29.291 -2.930 -10.147 1.00 59.03 93 ARG A O 1
ATOM 706 N N . SER A 1 94 ? -31.035 -2.022 -9.036 1.00 70.56 94 SER A N 1
ATOM 707 C CA . SER A 1 94 ? -30.566 -2.426 -7.724 1.00 70.56 94 SER A CA 1
ATOM 708 C C . SER A 1 94 ? -30.483 -3.964 -7.657 1.00 70.56 94 SER A C 1
ATOM 710 O O . SER A 1 94 ? -31.281 -4.661 -8.300 1.00 70.56 94 SER A O 1
ATOM 712 N N . PRO A 1 95 ? -29.549 -4.535 -6.875 1.00 66.38 95 PRO A N 1
ATOM 713 C CA . PRO A 1 95 ? -29.445 -5.986 -6.688 1.00 66.38 95 PRO A CA 1
ATOM 714 C C . PRO A 1 95 ? -30.777 -6.640 -6.281 1.00 66.38 95 PRO A C 1
ATOM 716 O O . PRO A 1 95 ? -31.071 -7.774 -6.660 1.00 66.38 95 PRO A O 1
ATOM 719 N N . GLN A 1 96 ? -31.626 -5.895 -5.567 1.00 69.88 96 GLN A N 1
ATOM 720 C CA . GLN A 1 96 ? -32.959 -6.321 -5.144 1.00 69.88 96 GLN A CA 1
ATOM 721 C C . GLN A 1 96 ? -33.928 -6.562 -6.313 1.00 69.88 96 GLN A C 1
ATOM 723 O O . GLN A 1 96 ? -34.725 -7.498 -6.260 1.00 69.88 96 GLN A O 1
ATOM 728 N N . GLU A 1 97 ? -33.849 -5.787 -7.394 1.00 76.00 97 GLU A N 1
ATOM 729 C CA . GLU A 1 97 ? -34.714 -5.964 -8.570 1.00 76.00 97 GLU A CA 1
ATOM 730 C C . GLU A 1 97 ? -34.247 -7.100 -9.480 1.00 76.00 97 GLU A C 1
ATOM 732 O O . GLU A 1 97 ? -35.068 -7.734 -10.148 1.00 76.00 97 GLU A O 1
ATOM 737 N N . GLN A 1 98 ? -32.945 -7.397 -9.496 1.00 77.00 98 GLN A N 1
ATOM 738 C CA . GLN A 1 98 ? -32.433 -8.599 -10.158 1.00 77.00 98 GLN A CA 1
ATOM 739 C C . GLN A 1 98 ? -32.869 -9.861 -9.415 1.00 77.00 98 GLN A C 1
ATOM 741 O O . GLN A 1 98 ? -33.357 -10.795 -10.048 1.00 77.00 98 GLN A O 1
ATOM 746 N N . ALA A 1 99 ? -32.772 -9.861 -8.081 1.00 77.56 99 ALA A N 1
ATOM 747 C CA . ALA A 1 99 ? -33.234 -10.977 -7.263 1.00 77.56 99 ALA A CA 1
ATOM 748 C C . ALA A 1 99 ? -34.730 -11.255 -7.486 1.00 77.56 99 ALA A C 1
ATOM 750 O O . ALA A 1 99 ? -35.113 -12.400 -7.714 1.00 77.56 99 ALA A O 1
ATOM 751 N N . ARG A 1 100 ? -35.570 -10.210 -7.518 1.00 75.62 100 ARG A N 1
ATOM 752 C CA . ARG A 1 100 ? -37.011 -10.363 -7.783 1.00 75.62 100 ARG A CA 1
ATOM 753 C C . ARG A 1 100 ? -37.310 -10.965 -9.156 1.00 75.62 100 ARG A C 1
ATOM 755 O O . ARG A 1 100 ? -38.111 -11.887 -9.242 1.00 75.62 100 ARG A O 1
ATOM 762 N N . GLN A 1 101 ? -36.638 -10.509 -10.210 1.00 77.81 101 GLN A N 1
ATOM 763 C CA . GLN A 1 101 ? -36.848 -11.061 -11.554 1.00 77.81 101 GLN A CA 1
ATOM 764 C C . GLN A 1 101 ? -36.302 -12.471 -11.728 1.00 77.81 101 GLN A C 1
ATOM 766 O O . GLN A 1 101 ? -36.887 -13.251 -12.470 1.00 77.81 101 GLN A O 1
ATOM 771 N N . ALA A 1 102 ? -35.195 -12.812 -11.066 1.00 78.25 102 ALA A N 1
ATOM 772 C CA . ALA A 1 102 ? -34.684 -14.176 -11.085 1.00 78.25 102 ALA A CA 1
ATOM 773 C C . ALA A 1 102 ? -35.721 -15.141 -10.490 1.00 78.25 102 ALA A C 1
ATOM 775 O O . ALA A 1 102 ? -36.015 -16.166 -11.097 1.00 78.25 102 ALA A O 1
ATOM 776 N N . ILE A 1 103 ? -36.335 -14.766 -9.364 1.00 75.94 103 ILE A N 1
ATOM 777 C CA . ILE A 1 103 ? -37.391 -15.549 -8.707 1.00 75.94 103 ILE A CA 1
ATOM 778 C C . ILE A 1 103 ? -38.638 -15.657 -9.600 1.00 75.94 103 ILE A C 1
ATOM 780 O O . ILE A 1 103 ? -39.181 -16.746 -9.769 1.00 75.94 103 ILE A O 1
ATOM 784 N N . GLU A 1 104 ? -39.074 -14.555 -10.216 1.00 78.25 104 GLU A N 1
ATOM 785 C CA . GLU A 1 104 ? -40.242 -14.555 -11.108 1.00 78.25 104 GLU A CA 1
ATOM 786 C C . GLU A 1 104 ? -40.003 -15.376 -12.382 1.00 78.25 104 GLU A C 1
ATOM 788 O O . GLU A 1 104 ? -40.883 -16.121 -12.803 1.00 78.25 104 GLU A O 1
ATOM 793 N N . LYS A 1 105 ? -38.792 -15.329 -12.952 1.00 75.88 105 LYS A N 1
ATOM 794 C CA . LYS A 1 105 ? -38.416 -16.144 -14.114 1.00 75.88 105 LYS A CA 1
ATOM 795 C C . LYS A 1 105 ? -38.455 -17.637 -13.790 1.00 75.88 105 LYS A C 1
ATOM 797 O O . LYS A 1 105 ? -38.946 -18.402 -14.609 1.00 75.88 105 LYS A O 1
ATOM 802 N N . ILE A 1 106 ? -37.975 -18.036 -12.610 1.00 72.69 106 ILE A N 1
ATOM 803 C CA . ILE A 1 106 ? -37.996 -19.436 -12.160 1.00 72.69 106 ILE A CA 1
ATOM 804 C C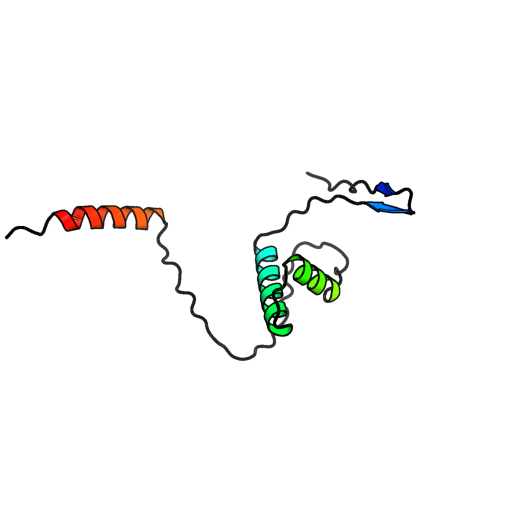 . ILE A 1 106 ? -39.438 -19.919 -11.966 1.00 72.69 106 ILE A C 1
ATOM 806 O O . ILE A 1 106 ? -39.767 -21.021 -12.388 1.00 72.69 106 ILE A O 1
ATOM 810 N N . ASN A 1 107 ? -40.311 -19.086 -11.392 1.00 71.06 107 ASN A N 1
ATOM 811 C CA . ASN A 1 107 ? -41.718 -19.438 -11.190 1.00 71.06 107 ASN A CA 1
ATOM 812 C C . ASN A 1 107 ? -42.551 -19.391 -12.485 1.00 71.06 107 ASN A C 1
ATOM 814 O O . ASN A 1 107 ? -43.475 -20.183 -12.642 1.00 71.06 107 ASN A O 1
ATOM 818 N N . GLY A 1 108 ? -42.232 -18.488 -13.417 1.00 60.94 108 GLY A N 1
ATOM 819 C CA . GLY A 1 108 ? -42.936 -18.337 -14.693 1.00 60.94 108 GLY A CA 1
ATOM 820 C C . GLY A 1 108 ? -42.611 -19.428 -15.717 1.00 60.94 108 GLY A C 1
ATOM 821 O O . GLY A 1 108 ? -43.451 -19.746 -16.555 1.00 60.94 108 GLY A O 1
ATOM 822 N N . THR A 1 109 ? -41.429 -20.050 -15.645 1.00 59.28 109 THR A N 1
ATOM 823 C CA . THR A 1 109 ? -41.054 -21.164 -16.537 1.00 59.28 109 THR A CA 1
ATOM 824 C C . THR A 1 109 ? -41.693 -22.501 -16.168 1.00 59.28 109 THR A C 1
ATOM 826 O O . THR A 1 109 ? -41.701 -23.410 -16.988 1.00 59.28 109 THR A O 1
ATOM 829 N N . THR A 1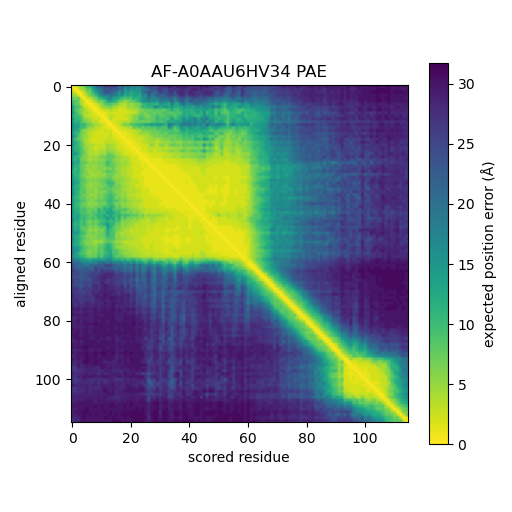 110 ? -42.272 -22.632 -14.974 1.00 57.34 110 THR A N 1
ATOM 830 C CA . THR A 1 110 ? -42.908 -23.878 -14.509 1.00 57.34 110 THR A CA 1
ATOM 831 C C . THR A 1 110 ? -44.341 -24.057 -15.035 1.00 57.34 110 THR A C 1
ATOM 833 O O . THR A 1 110 ? -44.981 -25.057 -14.730 1.00 57.34 110 THR A O 1
ATOM 836 N N . GLY A 1 111 ? -44.869 -23.095 -15.806 1.00 57.72 111 GLY A N 1
ATOM 837 C CA . GLY A 1 111 ? -46.267 -23.068 -16.256 1.00 57.72 111 GLY A CA 1
ATOM 838 C C . GLY A 1 111 ? -46.520 -23.361 -17.740 1.00 57.72 111 GLY A C 1
ATOM 839 O O . GLY A 1 111 ? -47.666 -23.246 -18.161 1.00 57.72 111 GLY A O 1
ATOM 840 N N . HIS A 1 112 ? -45.509 -23.698 -18.550 1.00 50.38 112 HIS A N 1
ATOM 841 C CA . HIS A 1 112 ? -45.708 -23.912 -19.994 1.00 50.38 112 HIS A CA 1
ATOM 842 C C . HIS A 1 112 ? -44.949 -25.130 -20.544 1.00 50.38 112 HIS A C 1
ATOM 844 O O . HIS A 1 112 ? -44.257 -25.043 -21.552 1.00 50.38 112 HIS A O 1
ATOM 850 N N . GLU A 1 113 ? -45.094 -26.281 -19.890 1.00 51.25 113 GLU A N 1
ATOM 851 C CA . GLU A 1 113 ? -44.792 -27.584 -20.492 1.00 51.25 113 GLU A CA 1
ATOM 852 C C . GLU A 1 113 ? -45.874 -28.583 -20.059 1.00 51.25 113 GLU A C 1
ATOM 854 O O . GLU A 1 113 ? -45.784 -29.220 -19.016 1.00 51.25 113 GLU A O 1
ATOM 859 N N . THR A 1 114 ? -46.982 -28.609 -20.800 1.00 46.88 114 THR A N 1
ATOM 860 C CA . THR A 1 114 ? -47.927 -29.736 -20.922 1.00 46.88 114 THR A CA 1
ATOM 861 C C . THR A 1 114 ? -48.941 -29.381 -22.010 1.00 46.88 114 THR A C 1
ATOM 863 O O . THR A 1 114 ? -49.944 -28.725 -21.735 1.00 46.88 114 THR A O 1
ATOM 866 N N . ALA A 1 115 ? -48.639 -29.775 -23.248 1.00 39.03 115 ALA A N 1
ATOM 867 C CA . ALA A 1 115 ? -49.583 -30.206 -24.289 1.00 39.03 115 ALA A CA 1
ATOM 868 C C . ALA A 1 115 ? -48.801 -30.568 -25.556 1.00 39.03 115 ALA A C 1
ATOM 870 O O . ALA A 1 115 ? -48.101 -29.676 -26.084 1.00 39.03 115 ALA A O 1
#

pLDDT: mean 72.89, std 20.91, range [36.69, 97.5]

Sequence (115 aa):
MTHPGIPPIQALPDGDAELSLVVRVQWEDVAALGQDAARLAARWKRPVTLDEAASQRLRIRPPAAQPTHAKTVTQERAQPAMAATTVSPLPTRSPQEQARQAIEKINGTTGHETA

Foldseek 3Di:
DDDPDDFDWAQDPVRDIDGDDDDDDDPVVLVVLVVQQVVVCVVVVHHGDSVRSVVVCCVVDPPDPDPDPDDPPPPPPPDDDDPPPPPDPPPPDDPVVVVVVVVVVVVVVVPPPDD

Radius of gyration: 25.14 Å; Cα contacts (8 Å, |Δi|>4): 39; chains: 1; bounding box: 70×52×51 Å

Mean predicted aligned error: 18.61 Å

Nearest PDB structures (foldseek):
  2rp4-assembly1_A  TM=3.030E-01  e=2.207E+00  Drosophila melanogaster
  6a5p-assembly1_D  TM=4.170E-01  e=5.368E+00  Komagataella phaffii GS115
  6hix-assembly1_Af  TM=2.200E-01  e=1.797E+00  Trypanosoma brucei brucei

Secondary structure (DSSP, 8-state):
----PPPPEEEPTTS-EEE-------HHHHHHHHHHHHHHHHHHTS---HHHHHHHHHHHS---SS--------------------PPPPPS--HHHHHHHHHHHHHHGGGS---